Protein AF-A0A352UDB5-F1 (afdb_monomer)

pLDDT: mean 84.9, std 14.02, range [49.5, 98.31]

Nearest PDB structures (foldseek):
  4nqw-assembly1_A  TM=8.537E-01  e=2.468E-04  Mycobacterium tuberculosis
  5wur-assembly1_A  TM=9.299E-01  e=1.540E-02  Bacillus subtilis subsp. subtilis str. 168
  5wuq-assembly1_A  TM=9.288E-01  e=1.450E-02  Bacillus subtilis subsp. subtilis str. 168
  6dvb-assembly1_F  TM=8.521E-01  e=1.286E-02  Mycobacterium tuberculosis H37Rv
  6tyg-assembly1_F  TM=8.271E-01  e=2.486E-02  Mycobacterium tuberculosis

Structure (mmCIF, N/CA/C/O backbone):
data_AF-A0A352UDB5-F1
#
_entry.id   AF-A0A352UDB5-F1
#
loop_
_atom_site.group_PDB
_atom_site.id
_atom_site.type_symbol
_atom_site.label_atom_id
_atom_site.label_alt_id
_atom_site.label_comp_id
_atom_site.label_asym_id
_atom_site.label_entity_id
_atom_site.label_seq_id
_atom_site.pdbx_PDB_ins_code
_atom_site.Cartn_x
_atom_site.Cartn_y
_atom_site.Cartn_z
_atom_site.occupancy
_atom_site.B_iso_or_equiv
_atom_site.auth_seq_id
_atom_site.auth_comp_id
_atom_site.auth_asym_id
_atom_site.auth_atom_id
_atom_site.pdbx_PDB_model_num
ATOM 1 N N . LYS A 1 1 ? 0.620 5.621 -25.646 1.00 49.50 1 LYS A N 1
ATOM 2 C CA . LYS A 1 1 ? -0.505 5.478 -24.679 1.00 49.50 1 LYS A CA 1
ATOM 3 C C . LYS A 1 1 ? -0.278 4.142 -24.000 1.00 49.50 1 LYS A C 1
ATOM 5 O O . LYS A 1 1 ? -0.646 3.111 -24.548 1.00 49.50 1 LYS A O 1
ATOM 10 N N . ASP A 1 2 ? 0.418 4.150 -22.869 1.00 55.91 2 ASP A N 1
ATOM 11 C CA . ASP A 1 2 ? 1.227 2.993 -22.461 1.00 55.91 2 ASP A CA 1
ATOM 12 C C . ASP A 1 2 ? 0.436 2.043 -21.562 1.00 55.91 2 ASP A C 1
ATOM 14 O O . ASP A 1 2 ? 0.789 1.801 -20.410 1.00 55.91 2 ASP A O 1
ATOM 18 N N . ARG A 1 3 ? -0.678 1.513 -22.085 1.00 54.09 3 ARG A N 1
ATOM 19 C CA . ARG A 1 3 ? -1.486 0.499 -21.385 1.00 54.09 3 ARG A CA 1
ATOM 20 C C . ARG A 1 3 ? -0.639 -0.708 -20.965 1.00 54.09 3 ARG A C 1
ATOM 22 O O . ARG A 1 3 ? -0.764 -1.141 -19.825 1.00 54.09 3 ARG A O 1
ATOM 29 N N . GLY A 1 4 ? 0.281 -1.157 -21.824 1.00 60.19 4 GLY A N 1
ATOM 30 C CA . GLY A 1 4 ? 1.185 -2.273 -21.519 1.00 60.19 4 GLY A CA 1
ATOM 31 C C . GLY A 1 4 ? 2.182 -1.98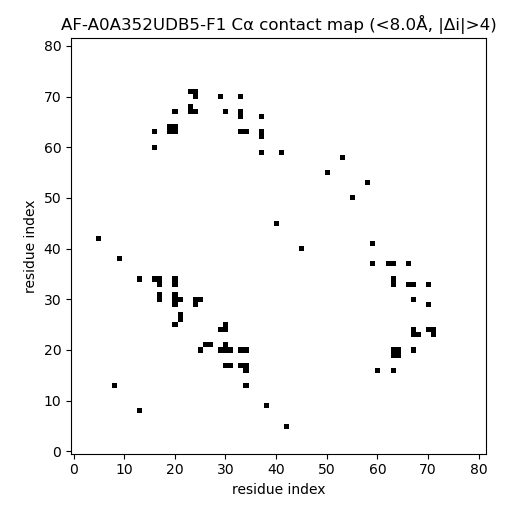8 -20.388 1.00 60.19 4 GLY A C 1
ATOM 32 O O . GLY A 1 4 ? 2.562 -2.899 -19.661 1.00 60.19 4 GLY A O 1
ATOM 33 N N . SER A 1 5 ? 2.557 -0.722 -20.166 1.00 68.94 5 SER A N 1
ATOM 34 C CA . SER A 1 5 ? 3.460 -0.350 -19.066 1.00 68.94 5 SER A CA 1
ATOM 35 C C . SER A 1 5 ? 2.762 -0.439 -17.705 1.00 68.94 5 SER A C 1
ATOM 37 O O . SER A 1 5 ? 3.343 -0.918 -16.732 1.00 68.94 5 SER A O 1
ATOM 39 N N . LEU A 1 6 ? 1.482 -0.055 -17.630 1.00 71.31 6 LEU A N 1
ATOM 40 C CA . LEU A 1 6 ? 0.725 -0.175 -16.382 1.00 71.31 6 LEU A CA 1
ATOM 41 C C . LEU A 1 6 ? 0.331 -1.608 -16.038 1.00 71.31 6 LEU A C 1
ATOM 43 O O . LEU A 1 6 ? 0.325 -1.958 -14.861 1.00 71.31 6 LEU A O 1
ATOM 47 N N . GLU A 1 7 ? 0.016 -2.427 -17.035 1.00 81.12 7 GLU A N 1
ATOM 48 C CA . GLU A 1 7 ? -0.240 -3.850 -16.820 1.00 81.12 7 GLU A CA 1
ATOM 49 C C . GLU A 1 7 ? 1.006 -4.551 -16.266 1.00 81.12 7 GLU A C 1
ATOM 51 O O . GLU A 1 7 ? 0.926 -5.228 -15.244 1.00 81.12 7 GLU A O 1
ATOM 56 N N . ALA A 1 8 ? 2.186 -4.277 -16.835 1.00 82.94 8 ALA A N 1
ATOM 57 C CA . ALA A 1 8 ? 3.453 -4.780 -16.306 1.00 82.94 8 ALA A CA 1
ATOM 58 C C . ALA A 1 8 ? 3.719 -4.319 -14.859 1.00 82.94 8 ALA A C 1
ATOM 60 O O . ALA A 1 8 ? 4.205 -5.101 -14.038 1.00 82.94 8 ALA A O 1
ATOM 61 N N . LEU A 1 9 ? 3.368 -3.073 -14.514 1.00 82.19 9 LEU A N 1
ATOM 62 C CA . LEU A 1 9 ? 3.458 -2.580 -13.135 1.00 82.19 9 LEU A CA 1
ATOM 63 C C . LEU A 1 9 ? 2.506 -3.321 -12.196 1.00 82.19 9 LEU A C 1
ATOM 65 O O . LEU A 1 9 ? 2.907 -3.696 -11.096 1.00 82.19 9 LEU A O 1
ATOM 69 N N . TYR A 1 10 ? 1.261 -3.540 -12.610 1.00 86.56 10 TYR A N 1
ATOM 70 C CA . TYR A 1 10 ? 0.301 -4.276 -11.798 1.00 86.56 10 TYR A CA 1
ATOM 71 C C . TYR A 1 10 ? 0.764 -5.714 -11.558 1.0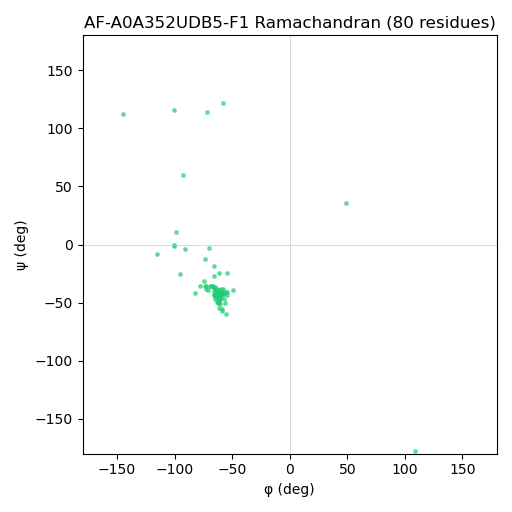0 86.56 10 TYR A C 1
ATOM 73 O O . TYR A 1 10 ? 0.857 -6.144 -10.409 1.00 86.56 10 TYR A O 1
ATOM 81 N N . THR A 1 11 ? 1.143 -6.429 -12.617 1.00 89.81 11 THR A N 1
ATOM 82 C CA . THR A 1 11 ? 1.629 -7.812 -12.531 1.00 89.81 11 THR A CA 1
ATOM 83 C C . THR A 1 11 ? 2.844 -7.927 -11.615 1.00 89.81 11 THR A C 1
ATOM 85 O O . THR A 1 11 ? 2.925 -8.842 -10.802 1.00 89.81 11 THR A O 1
ATOM 88 N N . ARG A 1 12 ? 3.774 -6.969 -11.685 1.00 90.88 12 ARG A N 1
ATOM 89 C CA . ARG A 1 12 ? 5.004 -7.003 -10.886 1.00 90.88 12 ARG A CA 1
ATOM 90 C C . ARG A 1 12 ? 4.810 -6.592 -9.427 1.00 90.88 12 ARG A C 1
ATOM 92 O O . ARG A 1 12 ? 5.508 -7.110 -8.559 1.00 90.88 12 ARG A O 1
ATOM 99 N N . TYR A 1 13 ? 3.926 -5.634 -9.150 1.00 93.19 13 TYR A N 1
ATOM 100 C CA . TYR A 1 13 ? 3.878 -4.974 -7.842 1.00 93.19 13 TYR A CA 1
ATOM 101 C C . TYR A 1 13 ? 2.591 -5.206 -7.049 1.00 93.19 13 TYR A C 1
ATOM 103 O O . TYR A 1 13 ? 2.558 -4.839 -5.877 1.00 93.19 13 TYR A O 1
ATOM 111 N N . SER A 1 14 ? 1.554 -5.819 -7.626 1.00 93.69 14 SER A N 1
ATOM 112 C CA . SER A 1 14 ? 0.304 -6.124 -6.910 1.00 93.69 14 SER A CA 1
ATOM 113 C C . SER A 1 14 ? 0.546 -6.961 -5.652 1.00 93.69 14 SER A C 1
ATOM 115 O O . SER A 1 14 ? 0.136 -6.550 -4.569 1.00 93.69 14 SER A O 1
ATOM 117 N N . GLY A 1 15 ? 1.294 -8.062 -5.770 1.00 96.69 15 GLY A N 1
ATOM 118 C CA . GLY A 1 15 ? 1.677 -8.915 -4.641 1.00 96.69 15 GLY A CA 1
ATOM 119 C C . GLY A 1 15 ? 2.464 -8.166 -3.555 1.00 96.69 15 GLY A C 1
ATOM 120 O O . GLY A 1 15 ? 2.010 -8.112 -2.416 1.00 96.69 15 GLY A O 1
ATOM 121 N N . PRO A 1 16 ? 3.604 -7.525 -3.873 1.00 97.00 16 PRO A N 1
ATOM 122 C CA . PRO A 1 16 ? 4.373 -6.762 -2.887 1.00 97.00 16 PRO A CA 1
ATOM 123 C C . PRO A 1 16 ? 3.598 -5.623 -2.202 1.00 97.00 16 PRO A C 1
ATOM 125 O O . PRO A 1 16 ? 3.762 -5.402 -1.001 1.00 97.00 16 PRO A O 1
ATOM 128 N N . VAL A 1 17 ? 2.738 -4.908 -2.937 1.00 96.69 17 VAL A N 1
ATOM 129 C CA . VAL A 1 17 ? 1.870 -3.862 -2.367 1.00 96.69 17 VAL A CA 1
ATOM 130 C C . VAL A 1 17 ? 0.843 -4.468 -1.414 1.00 96.69 17 VAL A C 1
ATOM 132 O O . VAL A 1 17 ? 0.643 -3.933 -0.321 1.00 96.69 17 VAL A O 1
ATOM 135 N N . TYR A 1 18 ? 0.233 -5.592 -1.793 1.00 97.94 18 TYR A N 1
ATOM 136 C CA . TYR A 1 18 ? -0.687 -6.319 -0.928 1.00 97.94 18 TYR A CA 1
ATOM 137 C C . TYR A 1 18 ? 0.005 -6.812 0.344 1.00 97.94 18 TYR A C 1
ATOM 139 O O . TYR A 1 18 ? -0.508 -6.583 1.436 1.00 97.94 18 TYR A O 1
ATOM 147 N N . SER A 1 19 ? 1.206 -7.388 0.237 1.00 97.88 19 SER A N 1
ATOM 148 C CA . SER A 1 19 ? 1.995 -7.831 1.393 1.00 97.88 19 SER A CA 1
ATOM 149 C C . SER A 1 19 ? 2.320 -6.685 2.353 1.00 97.88 19 SER A C 1
ATOM 151 O O . SER A 1 19 ? 2.190 -6.849 3.566 1.00 97.88 19 SER A O 1
ATOM 153 N N . LEU A 1 20 ? 2.679 -5.503 1.836 1.00 97.19 20 LEU A N 1
ATOM 154 C CA . LEU A 1 20 ? 2.869 -4.310 2.668 1.00 97.19 20 LEU A CA 1
ATOM 155 C C . LEU A 1 20 ? 1.568 -3.915 3.380 1.00 97.19 20 LEU A C 1
ATOM 157 O O . LEU A 1 20 ? 1.568 -3.659 4.585 1.00 97.19 20 LEU A O 1
ATOM 161 N N . ALA A 1 21 ? 0.455 -3.867 2.648 1.00 97.56 21 ALA A N 1
ATOM 162 C CA . ALA A 1 21 ? -0.834 -3.515 3.227 1.00 97.56 21 ALA A CA 1
ATOM 163 C C . ALA A 1 21 ? -1.278 -4.541 4.282 1.00 97.56 21 ALA A C 1
ATOM 165 O O . ALA A 1 21 ? -1.826 -4.153 5.309 1.00 97.56 21 ALA A O 1
ATOM 166 N N . MET A 1 22 ? -1.023 -5.833 4.067 1.00 98.31 22 MET A N 1
ATOM 167 C CA . MET A 1 22 ? -1.280 -6.906 5.036 1.00 98.31 22 MET A CA 1
ATOM 168 C C . MET A 1 22 ? -0.438 -6.752 6.295 1.00 98.31 22 MET A C 1
ATOM 170 O O . MET A 1 22 ? -0.967 -6.864 7.400 1.00 98.31 22 MET A O 1
ATOM 174 N N . HIS A 1 23 ? 0.849 -6.437 6.145 1.00 97.44 23 HIS A N 1
ATOM 175 C CA . HIS A 1 23 ? 1.742 -6.217 7.278 1.00 97.44 23 HIS A CA 1
ATOM 176 C C . HIS A 1 23 ? 1.254 -5.077 8.189 1.00 97.44 23 HIS A C 1
ATOM 178 O O . HIS A 1 23 ? 1.290 -5.202 9.413 1.00 97.44 23 HIS A O 1
ATOM 184 N N . LEU A 1 24 ? 0.759 -3.987 7.592 1.00 96.38 24 LEU A N 1
ATOM 185 C CA . LEU A 1 24 ? 0.315 -2.794 8.319 1.00 96.38 24 LEU A CA 1
ATOM 186 C C . LEU A 1 24 ? -1.106 -2.910 8.886 1.00 96.38 24 LEU A C 1
ATOM 188 O O . LEU A 1 24 ? -1.357 -2.456 10.000 1.00 96.38 24 LEU A O 1
ATOM 192 N N . LEU A 1 25 ? -2.043 -3.469 8.117 1.00 96.44 25 LEU A N 1
ATOM 193 C CA . LEU A 1 25 ? -3.469 -3.465 8.462 1.00 96.44 25 LEU A CA 1
ATOM 194 C C . LEU A 1 25 ? -3.924 -4.731 9.178 1.00 96.44 25 LEU A C 1
ATOM 196 O O . LEU A 1 25 ? -4.919 -4.670 9.898 1.00 96.44 25 LEU A O 1
ATOM 200 N N . ARG A 1 26 ? -3.218 -5.853 8.968 1.00 96.31 26 ARG A N 1
ATOM 201 C CA . ARG A 1 26 ? -3.567 -7.188 9.479 1.00 96.31 26 ARG A CA 1
ATOM 202 C C . ARG A 1 26 ? -5.027 -7.577 9.218 1.00 96.31 26 ARG A C 1
ATOM 204 O O . ARG A 1 26 ? -5.654 -8.233 10.041 1.00 96.31 26 ARG A O 1
ATOM 211 N N . ASP A 1 27 ? -5.561 -7.156 8.075 1.00 96.50 27 ASP A N 1
ATOM 212 C CA . ASP A 1 27 ? -6.948 -7.380 7.681 1.00 96.50 27 ASP A CA 1
ATOM 213 C C . ASP A 1 27 ? -7.031 -7.597 6.164 1.00 96.50 27 ASP A C 1
ATOM 215 O O . ASP A 1 27 ? -6.800 -6.645 5.412 1.00 96.50 27 ASP A O 1
ATOM 219 N N . PRO A 1 28 ? -7.378 -8.811 5.701 1.00 96.69 28 PRO A N 1
ATOM 220 C CA . PRO A 1 28 ? -7.395 -9.138 4.277 1.00 96.69 28 PRO A CA 1
ATOM 221 C C . PRO A 1 28 ? -8.240 -8.178 3.436 1.00 96.69 28 PRO A C 1
ATOM 223 O O . PRO A 1 28 ? -7.781 -7.722 2.387 1.00 96.69 28 PRO A O 1
ATOM 226 N N . GLY A 1 29 ? -9.435 -7.821 3.922 1.00 97.06 29 GLY A N 1
ATOM 227 C CA . GLY A 1 29 ? -10.383 -6.984 3.187 1.00 97.06 29 GLY A CA 1
ATOM 228 C C . GLY A 1 29 ? -9.868 -5.566 2.947 1.00 97.06 29 GLY A C 1
ATOM 229 O O . GLY A 1 29 ? -9.911 -5.060 1.823 1.00 97.06 29 GLY A O 1
ATOM 230 N N . ALA A 1 30 ? -9.321 -4.904 3.967 1.00 96.12 30 ALA A N 1
ATOM 231 C CA . ALA A 1 30 ? -8.742 -3.581 3.762 1.00 96.12 30 ALA A CA 1
ATOM 232 C C . ALA A 1 30 ? -7.400 -3.611 3.053 1.00 96.12 30 ALA A C 1
ATOM 234 O O . ALA A 1 30 ? -7.106 -2.673 2.312 1.00 96.12 30 ALA A O 1
ATOM 235 N N . SER A 1 31 ? -6.594 -4.654 3.228 1.00 97.56 31 SER A N 1
ATOM 236 C CA . SER A 1 31 ? -5.349 -4.789 2.475 1.00 97.56 31 SER A CA 1
AT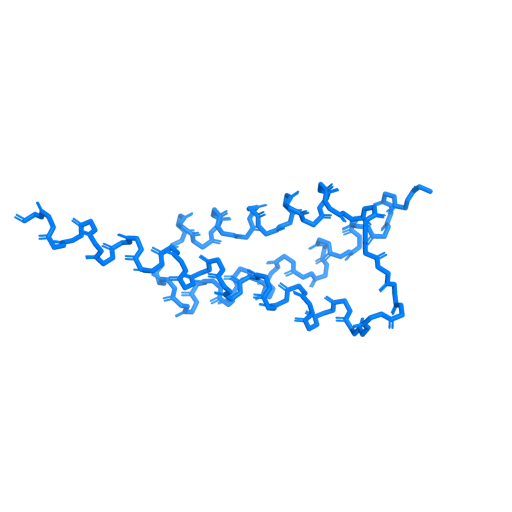OM 237 C C . SER A 1 31 ? -5.614 -4.928 0.977 1.00 97.56 31 SER A C 1
ATOM 239 O O . SER A 1 31 ? -4.955 -4.264 0.169 1.00 97.56 31 SER A O 1
ATOM 241 N N . GLU A 1 32 ? -6.639 -5.688 0.594 1.00 97.50 32 GLU A N 1
ATOM 242 C CA . GLU A 1 32 ? -7.119 -5.756 -0.786 1.00 97.50 32 GLU A CA 1
ATOM 243 C C . GLU A 1 32 ? -7.640 -4.392 -1.259 1.00 97.50 32 GLU A C 1
ATOM 245 O O . GLU A 1 32 ? -7.192 -3.869 -2.284 1.00 97.50 32 GLU A O 1
ATOM 250 N N . ALA A 1 33 ? -8.508 -3.749 -0.472 1.00 96.44 33 ALA A N 1
ATOM 251 C CA . ALA A 1 33 ? -9.063 -2.446 -0.824 1.00 96.44 33 ALA A CA 1
ATOM 252 C C . ALA A 1 33 ? -7.976 -1.373 -1.007 1.00 96.44 33 ALA A C 1
ATOM 254 O O . ALA A 1 33 ? -8.048 -0.577 -1.946 1.00 96.44 33 ALA A O 1
ATOM 255 N N . VAL A 1 34 ? -6.954 -1.336 -0.145 1.00 96.44 34 VAL A N 1
ATOM 256 C CA . VAL A 1 34 ? -5.812 -0.414 -0.258 1.00 96.44 34 VAL A CA 1
ATOM 257 C C . VAL A 1 34 ? -4.984 -0.716 -1.502 1.00 96.44 34 VAL A C 1
ATOM 259 O O . VAL A 1 34 ? -4.587 0.223 -2.201 1.00 96.44 34 VAL A O 1
ATOM 262 N N . THR A 1 35 ? -4.773 -1.990 -1.825 1.00 95.88 35 THR A N 1
ATOM 263 C CA . THR A 1 35 ? -4.059 -2.415 -3.036 1.00 95.88 35 THR A CA 1
ATOM 264 C C . THR A 1 35 ? -4.796 -1.946 -4.288 1.00 95.88 35 THR A C 1
ATOM 266 O O . THR A 1 35 ? -4.243 -1.180 -5.081 1.00 95.88 35 THR A O 1
ATOM 269 N N . LEU A 1 36 ? -6.080 -2.287 -4.424 1.00 94.69 36 LEU A N 1
ATOM 270 C CA . LEU A 1 36 ? -6.914 -1.880 -5.559 1.00 94.69 36 LEU A CA 1
ATOM 271 C C . LEU A 1 36 ? -6.969 -0.358 -5.703 1.00 94.69 36 LEU A C 1
ATOM 273 O O . LEU A 1 36 ? -6.737 0.185 -6.782 1.00 94.69 36 LEU A O 1
ATOM 277 N N . ARG A 1 37 ? -7.192 0.362 -4.600 1.00 93.56 37 ARG A N 1
ATOM 278 C CA . ARG A 1 37 ? -7.187 1.831 -4.572 1.00 93.56 37 ARG A CA 1
ATOM 279 C C . ARG A 1 37 ? -5.839 2.398 -5.026 1.00 93.56 37 ARG A C 1
ATOM 281 O O . ARG A 1 37 ? -5.817 3.398 -5.757 1.00 93.56 37 ARG A O 1
ATOM 288 N N . THR A 1 38 ? -4.727 1.805 -4.590 1.00 92.31 38 THR A N 1
ATOM 289 C CA . THR A 1 38 ? -3.362 2.192 -4.985 1.00 92.31 38 THR A CA 1
ATOM 290 C C . THR A 1 38 ? -3.226 2.172 -6.492 1.00 92.31 38 THR A C 1
ATOM 292 O O . THR A 1 38 ? -3.035 3.237 -7.087 1.00 92.31 38 THR A O 1
ATOM 295 N N . PHE A 1 39 ? -3.458 1.017 -7.106 1.00 90.31 39 PHE A N 1
ATOM 296 C CA . PHE A 1 39 ? -3.341 0.874 -8.549 1.00 90.31 39 PHE A CA 1
ATOM 297 C C . PHE A 1 39 ? -4.393 1.677 -9.314 1.00 90.31 39 PHE A C 1
ATOM 299 O O . PHE A 1 39 ? -4.053 2.301 -10.312 1.00 90.31 39 PHE A O 1
ATOM 306 N N . PHE A 1 40 ? -5.627 1.797 -8.816 1.00 89.06 40 PHE A N 1
ATOM 307 C CA . PHE A 1 40 ? -6.648 2.654 -9.430 1.00 89.06 40 PHE A CA 1
ATOM 308 C C . PHE A 1 40 ? -6.192 4.118 -9.540 1.00 89.06 40 PHE A C 1
ATOM 310 O O . PHE A 1 40 ? -6.365 4.758 -10.577 1.00 89.06 40 PHE A O 1
ATOM 317 N N . ASN A 1 41 ? -5.547 4.664 -8.500 1.00 84.25 41 ASN A N 1
ATOM 318 C CA . ASN A 1 41 ? -4.982 6.013 -8.600 1.00 84.25 41 ASN A CA 1
ATOM 319 C C . ASN A 1 41 ? -3.796 6.079 -9.550 1.00 84.25 41 ASN A C 1
ATOM 321 O O . ASN A 1 41 ? -3.643 7.106 -10.204 1.00 84.25 41 ASN A O 1
ATOM 325 N N . VAL A 1 42 ? -2.969 5.038 -9.613 1.00 83.12 42 VAL A N 1
ATOM 326 C CA . VAL A 1 42 ? -1.855 4.973 -10.565 1.00 83.12 42 VAL A CA 1
ATOM 327 C C . VAL A 1 42 ? -2.388 4.938 -11.997 1.00 83.12 42 VAL A C 1
ATOM 329 O O . VAL A 1 42 ? -1.903 5.699 -12.820 1.00 83.12 42 VAL A O 1
ATOM 332 N N . TRP A 1 43 ? -3.454 4.186 -12.284 1.00 81.75 43 TRP A N 1
ATOM 333 C CA . TRP A 1 43 ? -4.149 4.216 -13.577 1.00 81.75 43 TRP A CA 1
ATOM 334 C C . TRP A 1 43 ? -4.728 5.590 -13.902 1.00 81.75 43 TRP A C 1
ATOM 336 O O . TRP A 1 43 ? -4.547 6.089 -15.011 1.00 81.75 43 TRP A O 1
ATOM 346 N N . ARG A 1 44 ? -5.376 6.241 -12.932 1.00 81.12 44 ARG A N 1
ATOM 347 C CA . ARG A 1 44 ? -6.007 7.553 -13.136 1.00 81.12 44 ARG A CA 1
ATOM 348 C C . ARG A 1 44 ? -5.003 8.703 -13.262 1.00 81.12 44 ARG A C 1
ATOM 350 O O . ARG A 1 44 ? -5.254 9.650 -13.996 1.00 81.12 44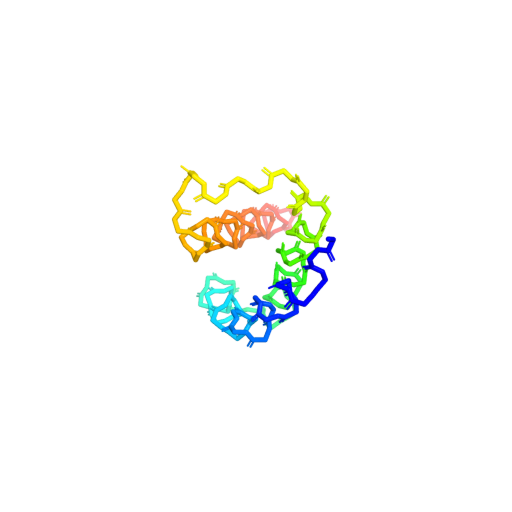 ARG A O 1
ATOM 357 N N . ARG A 1 45 ? -3.891 8.649 -12.524 1.00 72.00 45 ARG A N 1
ATOM 358 C CA . ARG A 1 45 ? -2.840 9.684 -12.495 1.00 72.00 45 ARG A CA 1
ATOM 359 C C . ARG A 1 45 ? -1.622 9.327 -13.347 1.00 72.00 45 ARG A C 1
ATOM 361 O O . ARG A 1 45 ? -0.688 10.116 -13.414 1.00 72.00 45 ARG A O 1
ATOM 368 N N . GLY A 1 46 ? -1.616 8.167 -14.001 1.00 64.38 46 GLY A N 1
ATOM 369 C CA . GLY A 1 46 ? -0.474 7.648 -14.760 1.00 64.38 46 GLY A CA 1
ATOM 370 C C . GLY A 1 46 ? -0.058 8.546 -15.922 1.00 64.38 46 GLY A C 1
ATOM 371 O O . GLY A 1 46 ? 1.115 8.580 -16.272 1.00 64.38 46 GLY A O 1
ATOM 372 N N . SER A 1 47 ? -0.975 9.367 -16.440 1.00 59.16 47 SER A N 1
ATOM 373 C CA . SER A 1 47 ? -0.676 10.428 -17.410 1.00 59.16 47 SER A CA 1
ATOM 374 C C . SER A 1 47 ? 0.200 11.559 -16.850 1.00 59.16 47 SER A C 1
ATOM 376 O O . SER A 1 47 ? 0.803 12.291 -17.629 1.00 59.16 47 SER A O 1
ATOM 378 N N . SER A 1 48 ? 0.306 11.709 -15.524 1.00 58.22 48 SER A N 1
ATOM 379 C CA . SER A 1 48 ? 1.185 12.685 -14.865 1.00 58.22 48 SER A CA 1
ATOM 380 C C . SER A 1 48 ? 2.483 12.074 -14.330 1.00 58.22 48 SER A C 1
ATOM 382 O O . SER A 1 48 ? 3.280 12.799 -13.723 1.00 58.22 48 SER A O 1
ATOM 384 N N . TYR A 1 49 ? 2.696 10.760 -14.478 1.00 60.59 49 TYR A N 1
ATOM 385 C CA . TYR A 1 49 ? 3.944 10.137 -14.055 1.00 60.59 49 TYR A CA 1
ATOM 386 C C . TYR A 1 49 ? 5.059 10.552 -15.021 1.00 60.59 49 TYR A C 1
ATOM 388 O O . TYR A 1 49 ? 5.038 10.226 -16.204 1.00 60.59 49 TYR A O 1
ATOM 396 N N . LYS A 1 50 ? 6.032 11.309 -14.509 1.00 58.00 50 LYS A N 1
ATOM 397 C CA . LYS A 1 50 ? 7.249 11.672 -15.239 1.00 58.00 50 LYS A CA 1
ATOM 398 C C . LYS A 1 50 ? 8.368 10.749 -14.767 1.00 58.00 50 LYS A C 1
ATOM 400 O O . LYS A 1 50 ? 8.765 10.842 -13.608 1.00 58.00 50 LYS A O 1
ATOM 405 N N . SER A 1 51 ? 8.898 9.912 -15.660 1.00 59.59 51 SER A N 1
ATOM 406 C CA . SER A 1 51 ? 10.023 8.995 -15.386 1.00 59.59 51 SER A CA 1
ATOM 407 C C . SER A 1 51 ? 11.268 9.703 -14.829 1.00 59.59 51 SER A C 1
ATOM 409 O O . SER A 1 51 ? 12.029 9.111 -14.073 1.00 59.59 51 SER A O 1
ATOM 411 N N . ASN A 1 52 ? 11.426 10.999 -15.113 1.00 60.66 52 ASN A N 1
ATOM 412 C CA . ASN A 1 52 ? 12.491 11.858 -14.584 1.00 60.66 52 ASN A CA 1
ATOM 413 C C . ASN A 1 52 ? 12.368 12.181 -13.070 1.00 60.66 52 ASN A C 1
ATOM 415 O O . ASN A 1 52 ? 13.204 12.878 -12.513 1.00 60.66 52 ASN A O 1
ATOM 419 N N . ARG A 1 53 ? 11.315 11.737 -12.368 1.00 60.44 53 ARG A N 1
ATOM 420 C CA . ARG A 1 53 ? 11.117 12.043 -10.931 1.00 60.44 53 ARG A CA 1
ATOM 421 C C . ARG A 1 53 ? 11.555 10.930 -9.973 1.00 60.44 53 ARG A C 1
ATOM 423 O O . ARG A 1 53 ? 11.271 11.017 -8.782 1.00 60.44 53 ARG A O 1
ATOM 430 N N . GLY A 1 54 ? 12.254 9.913 -10.473 1.00 66.06 54 GLY A N 1
ATOM 431 C CA . GLY A 1 54 ? 12.795 8.811 -9.675 1.00 66.06 54 GLY A CA 1
ATOM 432 C C . GLY A 1 54 ? 12.077 7.475 -9.889 1.00 66.06 54 GLY A C 1
ATOM 433 O O . GLY A 1 54 ? 11.172 7.349 -10.717 1.00 66.06 54 GLY A O 1
ATOM 434 N N . SER A 1 55 ? 12.512 6.459 -9.136 1.00 80.88 55 SER A N 1
ATOM 435 C CA . SER A 1 55 ? 12.065 5.067 -9.287 1.00 80.88 55 SER A CA 1
ATOM 436 C C . SER A 1 55 ? 10.546 4.921 -9.130 1.00 80.88 55 SER A C 1
ATOM 438 O O . SER A 1 55 ? 9.996 5.224 -8.067 1.00 80.88 55 SER A O 1
ATOM 440 N N . VAL A 1 56 ? 9.877 4.390 -10.167 1.00 77.12 56 VAL A N 1
ATOM 441 C CA . VAL A 1 56 ? 8.438 4.039 -10.149 1.00 77.12 56 VAL A CA 1
ATOM 442 C C . VAL A 1 56 ? 8.102 3.206 -8.912 1.00 77.12 56 VAL A C 1
ATOM 444 O O . VAL A 1 56 ? 7.069 3.413 -8.281 1.00 77.12 56 VAL A O 1
ATOM 447 N N . THR A 1 57 ? 9.006 2.294 -8.547 1.00 83.19 57 THR A N 1
ATOM 448 C CA . THR A 1 57 ? 8.878 1.408 -7.392 1.00 83.19 57 THR A CA 1
ATOM 449 C C . THR A 1 57 ? 8.742 2.204 -6.098 1.00 83.19 57 THR A C 1
ATOM 451 O O . THR A 1 57 ? 7.761 2.046 -5.377 1.00 83.19 57 THR A O 1
ATOM 454 N N . ALA A 1 58 ? 9.690 3.101 -5.815 1.00 85.94 58 ALA A N 1
ATOM 455 C CA . ALA A 1 58 ? 9.690 3.891 -4.583 1.00 85.94 58 ALA A CA 1
ATOM 456 C C . ALA A 1 58 ? 8.445 4.787 -4.487 1.00 85.94 58 ALA A C 1
ATOM 458 O O . ALA A 1 58 ? 7.826 4.904 -3.426 1.00 85.94 58 ALA A O 1
ATOM 459 N N . TRP A 1 59 ? 8.030 5.362 -5.618 1.00 85.62 59 TRP A N 1
ATOM 460 C CA . TRP A 1 59 ? 6.811 6.159 -5.697 1.00 85.62 59 TRP A CA 1
ATOM 461 C C . TRP A 1 59 ? 5.549 5.325 -5.421 1.00 85.62 59 TRP A C 1
ATOM 463 O O . TRP A 1 59 ? 4.703 5.734 -4.623 1.00 85.62 59 TRP A O 1
ATOM 473 N N . LEU A 1 60 ? 5.440 4.133 -6.015 1.00 88.56 60 LEU A N 1
ATOM 474 C CA . LEU A 1 60 ? 4.312 3.223 -5.810 1.00 88.56 60 LEU A CA 1
ATOM 475 C C . LEU A 1 60 ? 4.194 2.780 -4.346 1.00 88.56 60 LEU A C 1
ATOM 477 O O . LEU A 1 60 ? 3.110 2.856 -3.766 1.00 88.56 60 LEU A O 1
ATOM 481 N N . PHE A 1 61 ? 5.306 2.367 -3.736 1.00 92.12 61 PHE A N 1
ATOM 482 C CA . PHE A 1 61 ? 5.327 1.950 -2.333 1.00 92.12 61 PHE A CA 1
ATOM 483 C C . PHE 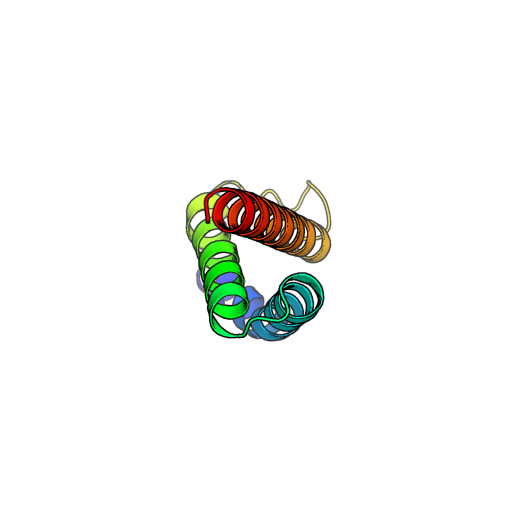A 1 61 ? 5.009 3.103 -1.380 1.00 92.12 61 PHE A C 1
ATOM 485 O O . PHE A 1 61 ? 4.278 2.902 -0.414 1.00 92.12 61 PHE A O 1
ATOM 492 N N . THR A 1 62 ? 5.457 4.324 -1.685 1.00 91.75 62 THR A N 1
ATOM 493 C CA . THR A 1 62 ? 5.065 5.523 -0.926 1.00 91.75 62 THR A CA 1
ATOM 494 C C . THR A 1 62 ? 3.549 5.732 -0.955 1.00 91.75 62 THR A C 1
ATOM 496 O O . THR A 1 62 ? 2.932 5.969 0.085 1.00 91.75 62 THR A O 1
ATOM 499 N N . ILE A 1 63 ? 2.916 5.599 -2.129 1.00 90.69 63 ILE A N 1
ATOM 500 C CA . ILE A 1 63 ? 1.454 5.716 -2.255 1.00 90.69 63 ILE A CA 1
ATOM 501 C C . ILE A 1 63 ? 0.746 4.622 -1.451 1.00 90.69 63 ILE A C 1
ATOM 503 O O . ILE A 1 63 ? -0.216 4.923 -0.742 1.00 90.69 63 ILE A O 1
ATOM 507 N N . ALA A 1 64 ? 1.198 3.372 -1.566 1.00 94.81 64 ALA A N 1
ATOM 508 C CA . ALA A 1 64 ? 0.619 2.248 -0.837 1.00 94.81 64 ALA A CA 1
ATOM 509 C C . ALA A 1 64 ? 0.718 2.449 0.682 1.00 94.81 64 ALA A C 1
ATOM 511 O O . ALA A 1 64 ? -0.280 2.318 1.391 1.00 94.81 64 ALA A O 1
ATOM 512 N N . HIS A 1 65 ? 1.898 2.843 1.167 1.00 95.62 65 HIS A N 1
ATOM 513 C CA . HIS A 1 65 ? 2.160 3.081 2.581 1.00 95.62 65 HIS A CA 1
ATOM 514 C C . HIS A 1 65 ? 1.259 4.182 3.148 1.00 95.62 65 HIS A C 1
ATOM 516 O O . HIS A 1 65 ? 0.562 3.949 4.133 1.00 95.62 65 HIS A O 1
ATOM 522 N N . HIS A 1 66 ? 1.194 5.356 2.505 1.00 95.44 66 HIS A N 1
ATOM 523 C CA . HIS A 1 66 ? 0.323 6.446 2.965 1.00 95.44 66 HIS A CA 1
ATOM 524 C C . HIS A 1 66 ? -1.137 6.007 3.089 1.00 95.44 66 HIS A C 1
ATOM 526 O O . HIS A 1 66 ? -1.795 6.308 4.079 1.00 95.44 66 HIS A O 1
ATOM 532 N N . ARG A 1 67 ? -1.629 5.222 2.129 1.00 94.75 67 ARG A N 1
ATOM 533 C CA . ARG A 1 67 ? -3.015 4.746 2.140 1.00 94.75 67 ARG A C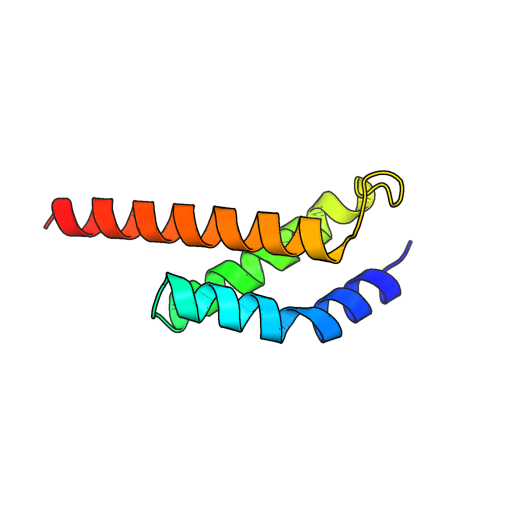A 1
ATOM 534 C C . ARG A 1 67 ? -3.283 3.714 3.222 1.00 94.75 67 ARG A C 1
ATOM 536 O O . ARG A 1 67 ? -4.341 3.766 3.838 1.00 94.75 67 ARG A O 1
ATOM 543 N N . ALA A 1 68 ? -2.341 2.808 3.466 1.00 96.62 68 ALA A N 1
ATOM 544 C CA . ALA A 1 68 ? -2.441 1.872 4.578 1.00 96.62 68 ALA A CA 1
ATOM 545 C C . ALA A 1 68 ? -2.452 2.616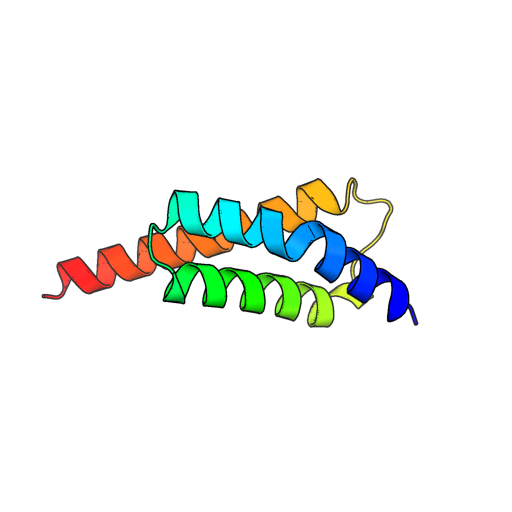 5.925 1.00 96.62 68 ALA A C 1
ATOM 547 O O . ALA A 1 68 ? -3.268 2.310 6.789 1.00 96.62 68 ALA A O 1
ATOM 548 N N . ILE A 1 69 ? -1.617 3.646 6.089 1.00 97.12 69 ILE A N 1
ATOM 549 C CA . ILE A 1 69 ? -1.617 4.483 7.296 1.00 97.12 69 ILE A CA 1
ATOM 550 C C . ILE A 1 69 ? -2.936 5.248 7.457 1.00 97.12 69 ILE A C 1
ATOM 552 O O . ILE A 1 69 ? -3.475 5.306 8.562 1.00 97.12 69 ILE A O 1
ATOM 556 N N . ASP A 1 70 ? -3.485 5.814 6.383 1.00 95.69 70 ASP A N 1
ATOM 557 C CA . ASP A 1 70 ? -4.765 6.527 6.437 1.00 95.69 70 ASP A CA 1
ATOM 558 C C . ASP A 1 70 ? -5.930 5.599 6.810 1.00 95.69 70 ASP A C 1
ATOM 560 O O . ASP A 1 70 ? -6.775 5.967 7.631 1.00 95.69 70 ASP A O 1
ATOM 564 N N . GLU A 1 71 ? -5.944 4.379 6.270 1.00 95.88 71 GLU A N 1
ATOM 565 C CA . GLU A 1 71 ? -6.922 3.347 6.622 1.00 95.88 71 GLU A CA 1
ATOM 566 C C . GLU A 1 71 ? -6.763 2.899 8.084 1.00 95.88 71 GLU A C 1
ATOM 568 O O . GLU A 1 71 ? -7.745 2.840 8.825 1.00 95.88 71 GLU A O 1
ATOM 573 N N . LEU A 1 72 ? -5.530 2.689 8.557 1.00 95.06 72 LEU A N 1
ATOM 574 C CA . LEU A 1 72 ? -5.252 2.373 9.961 1.00 95.06 72 LEU A CA 1
ATOM 575 C C . LEU A 1 72 ? -5.741 3.487 10.901 1.00 95.06 72 LEU A C 1
ATOM 577 O O . LEU A 1 72 ? -6.349 3.216 11.937 1.00 95.06 72 LEU A O 1
ATOM 581 N N . ARG A 1 73 ? -5.510 4.753 10.533 1.00 94.00 73 ARG A N 1
ATOM 582 C CA . ARG A 1 73 ? -5.998 5.918 11.285 1.00 94.00 73 ARG A CA 1
ATOM 583 C C . ARG A 1 73 ? -7.521 5.977 11.307 1.00 94.00 73 ARG A C 1
ATOM 585 O O . ARG A 1 73 ? -8.088 6.316 12.341 1.00 94.00 73 ARG A O 1
ATOM 592 N N . LYS A 1 74 ? -8.182 5.669 10.188 1.00 93.69 74 LYS A N 1
ATOM 593 C CA . LYS A 1 74 ? -9.646 5.619 10.107 1.00 93.69 74 LYS A CA 1
ATOM 594 C C . LYS A 1 74 ? -10.211 4.559 11.051 1.00 93.69 74 LYS A C 1
ATOM 596 O O . LYS A 1 74 ? -11.040 4.890 11.887 1.00 93.69 74 LYS A O 1
ATOM 601 N N . ARG A 1 75 ? -9.672 3.343 11.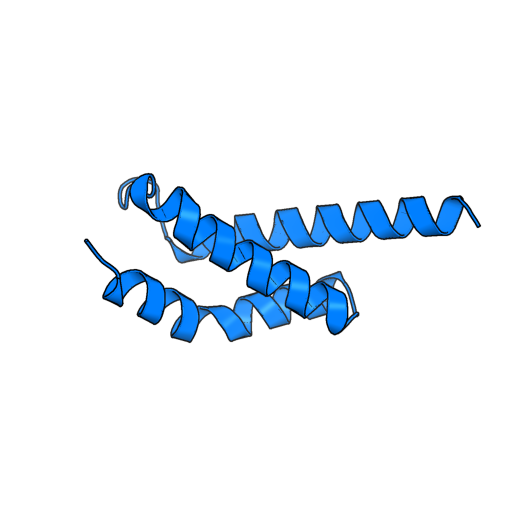000 1.00 90.50 75 ARG A N 1
ATOM 602 C CA . ARG A 1 75 ? -10.077 2.226 11.866 1.00 90.50 75 ARG A CA 1
ATOM 603 C C . ARG A 1 75 ? -9.934 2.540 13.347 1.00 90.50 75 ARG A C 1
ATOM 605 O O . ARG A 1 75 ? -10.836 2.248 14.120 1.00 90.50 75 ARG A O 1
ATOM 612 N N . ARG A 1 76 ? -8.829 3.183 13.737 1.00 89.25 76 ARG A N 1
ATOM 613 C CA . ARG A 1 76 ? -8.635 3.636 15.122 1.00 89.25 76 ARG A CA 1
ATOM 614 C C . ARG A 1 76 ? -9.719 4.623 15.559 1.00 89.25 76 ARG A C 1
ATOM 616 O O . ARG A 1 76 ? -10.231 4.490 16.660 1.00 89.25 76 ARG A O 1
ATOM 623 N N . ARG A 1 77 ? -10.098 5.579 14.702 1.00 89.69 77 ARG A N 1
ATOM 624 C CA . ARG A 1 77 ? -11.192 6.522 15.006 1.00 89.69 77 ARG A CA 1
ATOM 625 C C . ARG A 1 77 ? -12.545 5.826 15.122 1.00 89.69 77 ARG A C 1
ATOM 627 O O . ARG A 1 77 ? -13.335 6.210 15.977 1.00 89.69 77 ARG A O 1
ATOM 634 N N . ASP A 1 78 ? -12.799 4.835 14.272 1.00 86.00 78 ASP A N 1
ATOM 635 C CA . ASP A 1 78 ? -14.048 4.073 14.296 1.00 86.00 78 ASP A CA 1
ATOM 636 C C . ASP A 1 78 ? -14.140 3.211 15.571 1.00 86.00 78 ASP A C 1
ATOM 638 O O . ASP A 1 78 ? -15.206 3.138 16.168 1.00 86.00 78 ASP A O 1
ATOM 642 N N . GLN A 1 79 ? -13.021 2.659 16.059 1.00 80.25 79 GLN A N 1
ATOM 643 C CA . GLN A 1 79 ? -12.957 1.929 17.335 1.00 80.25 79 GLN A CA 1
ATOM 644 C C . GLN A 1 79 ? -13.209 2.814 18.563 1.00 80.25 79 GLN A C 1
ATOM 646 O O . GLN A 1 79 ? -13.826 2.356 19.511 1.00 80.25 79 GLN A O 1
ATOM 651 N N . THR A 1 80 ? -12.750 4.070 18.569 1.00 76.94 80 THR A N 1
ATOM 652 C CA . THR A 1 80 ? -12.973 5.002 19.697 1.00 76.94 80 THR A CA 1
ATOM 653 C C . THR A 1 80 ? -14.413 5.528 19.774 1.00 76.94 80 THR A C 1
ATOM 655 O O . THR A 1 80 ? -14.785 6.160 20.756 1.00 76.94 80 THR A O 1
ATOM 658 N N . ARG A 1 81 ? -15.225 5.321 18.731 1.00 65.06 81 ARG A N 1
ATOM 659 C CA . ARG A 1 81 ? -16.637 5.737 18.685 1.00 65.06 81 ARG A CA 1
ATOM 660 C C . ARG A 1 81 ? -17.615 4.668 19.185 1.00 65.06 81 ARG A C 1
ATOM 662 O O . ARG A 1 81 ? -18.812 4.947 19.206 1.00 65.06 81 ARG A O 1
ATOM 669 N N . ILE A 1 82 ? -17.111 3.483 19.525 1.00 53.59 82 ILE A N 1
ATOM 670 C CA . ILE A 1 82 ? -17.854 2.366 20.124 1.00 53.59 82 ILE A CA 1
ATOM 671 C C . ILE A 1 82 ? -17.657 2.434 21.636 1.00 53.59 82 ILE A C 1
ATOM 673 O O . ILE A 1 82 ? -18.664 2.258 22.351 1.00 53.59 82 ILE A O 1
#

Mean predicted aligned error: 5.73 Å

Solvent-accessible surface area (backbone atoms only — not comparable to full-atom values): 4680 Å² total; per-residue (Å²): 132,66,60,70,58,52,50,53,46,45,74,69,40,48,63,62,46,29,51,51,24,33,72,75,58,73,35,73,71,60,13,50,51,41,37,54,52,41,53,52,48,45,67,74,46,47,89,72,65,57,78,90,77,54,59,68,64,62,55,51,50,50,53,39,50,54,47,40,52,52,49,50,54,48,53,54,55,58,59,74,74,110

Radius of gyration: 13.87 Å; Cα contacts (8 Å, |Δi|>4): 49; chains: 1; bounding box: 31×22×45 Å

Foldseek 3Di:
DPPVVLVVVCVVCLVVLLVLLCVLQVDNVVSNVLSVVLSVVCVVCVVVDDPVPDDPVVVSSVSSVVSSVVVVVVVVVVVVVD

Sequence (82 aa):
KDRGSLEALYTRYSGPVYSLAMHLLRDPGASEAVTLRTFFNVWRRGSSYKSNRGSVTAWLFTIAHH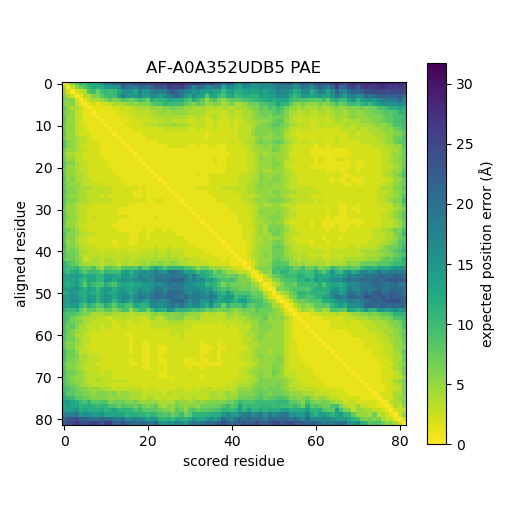RAIDELRKRRRDQTRI

Secondary structure (DSSP, 8-state):
--HHHHHHHHHHHHHHHHHHHHHHH--HHHHHHHHHHHHHHHHHHGGG--GGGS-HHHHHHHHHHHHHHHHHHHHHHHHTT-